Protein AF-Q97CF3-F1 (afdb_monomer)

Secondary structure (DSSP, 8-state):
--HHHHHHHHHHHHHHIIIIIHHHHHSS--EETTEEHHHHHHHHHHHHHHHHHHHHHHHHHTT-

pLDDT: mean 89.38, std 8.71, range [55.69, 96.25]

Radius of gyration: 14.72 Å; Cα contacts (8 Å, |Δi|>4): 36; chains: 1; bounding box: 28×14×44 Å

Mean predicted aligned error: 4.67 Å

Foldseek 3Di:
DPLVVVLVVLVCVVVCCVVPVLVVQVVDQDADPNHRSSVVSVVVCVVVVVVSVVVSVVSVVVVD

Solvent-accessible surface area (backbone atoms only — not comparable to full-atom values): 3721 Å² total; per-residue (Å²): 130,63,70,68,58,54,50,53,54,59,62,44,51,65,52,47,49,55,74,54,46,38,58,56,36,58,74,42,92,47,69,52,96,89,35,52,40,41,57,56,52,55,56,52,44,66,61,48,49,59,53,49,53,48,52,47,51,51,57,51,66,72,75,110

Sequence (64 aa):
MNSKYKKFLLLLIPYIAILVIAPLLNSIHILVLDMPLIMFWLFIWFFLTPIVTYMIYREDRRVN

Structure (mmCIF, N/CA/C/O backbone):
data_AF-Q97CF3-F1
#
_entry.id   AF-Q97CF3-F1
#
loop_
_atom_site.group_PDB
_atom_site.id
_atom_site.type_symbol
_atom_site.label_atom_id
_atom_site.label_alt_id
_atom_site.label_comp_id
_atom_site.label_asym_id
_atom_site.label_entity_id
_atom_site.label_seq_id
_atom_site.pdbx_PDB_ins_code
_atom_site.Cartn_x
_atom_site.Cartn_y
_atom_site.Cartn_z
_atom_site.occupancy
_atom_site.B_iso_or_equiv
_atom_site.auth_seq_id
_atom_site.auth_comp_id
_atom_site.auth_asym_id
_atom_site.auth_atom_id
_atom_site.pdbx_PDB_model_num
ATOM 1 N N . MET A 1 1 ? -0.034 -6.005 21.993 1.00 55.69 1 MET A N 1
ATOM 2 C CA . MET A 1 1 ? 0.075 -4.686 21.324 1.00 55.69 1 MET A CA 1
ATOM 3 C C . MET A 1 1 ? -1.173 -3.877 21.629 1.00 55.69 1 MET A C 1
ATOM 5 O O . MET A 1 1 ? -2.262 -4.363 21.344 1.00 55.69 1 MET A O 1
ATOM 9 N N . ASN A 1 2 ? -1.025 -2.703 22.248 1.00 65.94 2 ASN A N 1
ATOM 10 C CA . ASN A 1 2 ? -2.149 -1.830 22.606 1.00 65.94 2 ASN A CA 1
ATOM 11 C C . ASN A 1 2 ? -2.980 -1.499 21.348 1.00 65.94 2 ASN A C 1
ATOM 13 O O . ASN A 1 2 ? -2.399 -1.248 20.290 1.00 65.94 2 ASN A O 1
ATOM 17 N N . SER A 1 3 ? -4.312 -1.507 21.447 1.00 70.25 3 SER A N 1
ATOM 18 C CA . SER A 1 3 ? -5.221 -1.350 20.292 1.00 70.25 3 SER A CA 1
ATOM 19 C C . SER A 1 3 ? -4.929 -0.089 19.457 1.00 70.25 3 SER A C 1
ATOM 21 O O . SER A 1 3 ? -4.959 -0.117 18.225 1.00 70.25 3 SER A O 1
ATOM 23 N N . LYS A 1 4 ? -4.517 0.994 20.126 1.00 76.62 4 LYS A N 1
ATOM 24 C CA . LYS A 1 4 ? -4.116 2.261 19.497 1.00 76.62 4 LYS A CA 1
ATOM 25 C C . LYS A 1 4 ? -2.955 2.097 18.506 1.00 76.62 4 LYS A C 1
ATOM 27 O O . LYS A 1 4 ? -3.003 2.660 17.417 1.00 76.62 4 LYS A O 1
ATOM 32 N N . TYR A 1 5 ? -1.950 1.281 18.838 1.00 82.25 5 TYR A N 1
ATOM 33 C CA . TYR A 1 5 ? -0.791 1.059 17.962 1.00 82.25 5 TYR A CA 1
ATOM 34 C C . TYR A 1 5 ? -1.154 0.264 16.711 1.00 82.25 5 TYR A C 1
ATOM 36 O O . TYR A 1 5 ? -0.602 0.526 15.649 1.00 82.25 5 TYR A O 1
ATOM 44 N N . LYS A 1 6 ? -2.099 -0.682 16.813 1.00 84.25 6 LYS A N 1
ATOM 45 C CA . LYS A 1 6 ? -2.571 -1.434 15.643 1.00 84.25 6 LYS A CA 1
ATOM 46 C C . LYS A 1 6 ? -3.226 -0.495 14.633 1.00 84.25 6 LYS A C 1
ATOM 48 O O . LYS A 1 6 ? -2.811 -0.476 13.484 1.00 84.25 6 LYS A O 1
ATOM 53 N N . LYS A 1 7 ? -4.174 0.342 15.069 1.00 84.31 7 LYS A N 1
ATOM 54 C CA . LYS A 1 7 ? -4.841 1.321 14.189 1.00 84.31 7 LYS A CA 1
ATOM 55 C C . LYS A 1 7 ? -3.840 2.269 13.527 1.00 84.31 7 LYS A C 1
ATOM 57 O O . LYS A 1 7 ? -3.937 2.509 12.330 1.00 84.31 7 LYS A O 1
ATOM 62 N N . PHE A 1 8 ? -2.853 2.748 14.287 1.00 88.25 8 PHE A N 1
ATOM 63 C CA . PHE A 1 8 ? -1.800 3.615 13.759 1.00 88.25 8 PHE A CA 1
ATOM 64 C C . PHE A 1 8 ? -0.953 2.920 12.682 1.00 88.25 8 PHE A C 1
ATOM 66 O O . PHE A 1 8 ? -0.700 3.500 11.630 1.00 88.25 8 PHE A O 1
ATOM 73 N N . LEU A 1 9 ? -0.578 1.655 12.904 1.00 88.75 9 LEU A N 1
ATOM 74 C CA . LEU A 1 9 ? 0.151 0.866 11.912 1.00 88.75 9 LEU A CA 1
ATOM 75 C C . LEU A 1 9 ? -0.680 0.660 10.636 1.00 88.75 9 LEU A C 1
ATOM 77 O O . LEU A 1 9 ? -0.156 0.833 9.542 1.00 88.75 9 LEU A O 1
ATOM 81 N N . LEU A 1 10 ? -1.974 0.338 10.769 1.00 90.19 10 LEU A N 1
ATOM 82 C CA . LEU A 1 10 ? -2.866 0.166 9.618 1.00 90.19 10 LEU A CA 1
ATOM 83 C C . LEU A 1 10 ? -3.069 1.465 8.830 1.00 90.19 10 LEU A C 1
ATOM 85 O O . LEU A 1 10 ? -3.135 1.425 7.606 1.00 90.19 10 LEU A O 1
ATOM 89 N N . LEU A 1 11 ? -3.139 2.608 9.515 1.00 91.12 11 LEU A N 1
ATOM 90 C CA . LEU A 1 11 ? -3.231 3.915 8.869 1.00 91.12 11 LEU A CA 1
ATOM 91 C C . LEU A 1 11 ? -1.975 4.244 8.067 1.00 91.12 11 LEU A C 1
ATOM 93 O O . LEU A 1 11 ? -2.100 4.835 7.007 1.00 91.12 11 LEU A O 1
ATOM 97 N N . LEU A 1 12 ? -0.791 3.840 8.531 1.00 94.31 12 LEU A N 1
ATOM 98 C CA . LEU A 1 12 ? 0.488 4.086 7.854 1.00 94.31 12 LEU A CA 1
ATOM 99 C C . LEU A 1 12 ? 0.647 3.328 6.530 1.00 94.31 12 LEU A C 1
ATOM 101 O O . LEU A 1 12 ? 1.359 3.802 5.647 1.00 94.31 12 LEU A O 1
ATOM 105 N N . ILE A 1 13 ? -0.020 2.182 6.376 1.00 94.12 13 ILE A N 1
ATOM 106 C CA . ILE A 1 13 ? 0.073 1.310 5.194 1.00 94.12 13 ILE A CA 1
ATOM 107 C C . ILE A 1 13 ? -0.145 2.075 3.867 1.00 94.12 13 ILE A C 1
ATOM 109 O O . ILE A 1 13 ? 0.761 2.049 3.031 1.00 94.12 13 ILE A O 1
ATOM 113 N N . PRO A 1 14 ? -1.268 2.793 3.650 1.00 93.31 14 PRO A N 1
ATOM 114 C CA . PRO A 1 14 ? -1.489 3.553 2.418 1.00 93.31 14 PRO A CA 1
ATOM 115 C C . PRO A 1 14 ? -0.485 4.695 2.222 1.00 93.31 14 PRO A C 1
ATOM 117 O O . PRO A 1 14 ? -0.066 4.948 1.095 1.00 93.31 14 PRO A O 1
ATOM 120 N N . TYR A 1 15 ? -0.041 5.359 3.294 1.00 94.06 15 TYR A N 1
ATOM 121 C CA . TYR A 1 15 ? 0.944 6.438 3.170 1.00 94.06 15 TYR A CA 1
ATOM 122 C C . TYR A 1 15 ? 2.294 5.915 2.698 1.00 94.06 15 TYR A C 1
ATOM 124 O O . TYR A 1 15 ? 2.859 6.469 1.763 1.00 94.06 15 TYR A O 1
ATOM 132 N N . ILE A 1 16 ? 2.803 4.836 3.294 1.00 95.88 16 ILE A N 1
ATOM 133 C CA . ILE A 1 16 ? 4.082 4.238 2.883 1.00 95.88 16 ILE A CA 1
ATOM 134 C C . ILE A 1 16 ? 3.998 3.770 1.427 1.00 95.88 16 ILE A C 1
ATOM 136 O O . ILE A 1 16 ? 4.919 3.980 0.638 1.00 95.88 16 ILE A O 1
ATOM 140 N N . ALA A 1 17 ? 2.871 3.182 1.043 1.00 94.31 17 ALA A N 1
ATOM 141 C CA . ALA A 1 17 ? 2.681 2.673 -0.300 1.00 94.31 17 ALA A CA 1
ATOM 142 C C . ALA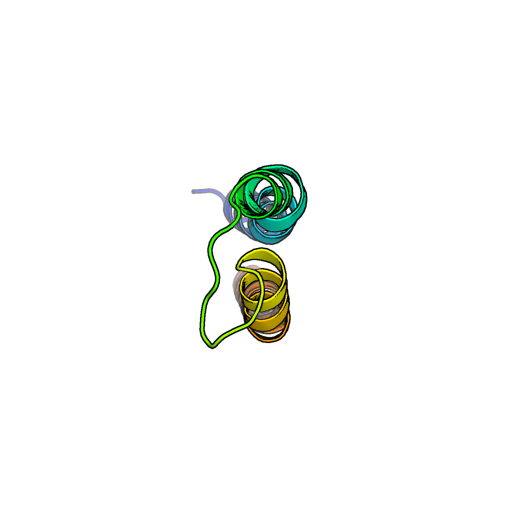 A 1 17 ? 2.676 3.737 -1.402 1.00 94.31 17 ALA A C 1
ATOM 144 O O . ALA A 1 17 ? 3.100 3.454 -2.524 1.00 94.31 17 ALA A O 1
ATOM 145 N N . ILE A 1 18 ? 2.223 4.950 -1.093 1.00 93.69 18 ILE A N 1
ATOM 146 C CA . ILE A 1 18 ? 2.214 6.061 -2.047 1.00 93.69 18 ILE A CA 1
ATOM 147 C C . ILE A 1 18 ? 3.476 6.920 -1.919 1.00 93.69 18 ILE A C 1
ATOM 149 O O . ILE A 1 18 ? 4.074 7.275 -2.925 1.00 93.69 18 ILE A O 1
ATOM 153 N N . LEU A 1 19 ? 3.923 7.236 -0.705 1.00 95.25 19 LEU A N 1
ATOM 154 C CA . LEU A 1 19 ? 5.053 8.146 -0.490 1.00 95.25 19 LEU A CA 1
ATOM 155 C C . LEU A 1 19 ? 6.414 7.486 -0.704 1.00 95.25 19 LEU A C 1
ATOM 157 O O . LEU A 1 19 ? 7.360 8.169 -1.078 1.00 95.25 19 LEU A O 1
ATOM 161 N N . VAL A 1 20 ? 6.529 6.180 -0.452 1.00 95.50 20 VAL A N 1
ATOM 162 C CA . VAL A 1 20 ? 7.806 5.457 -0.543 1.00 95.50 20 VAL A CA 1
ATOM 163 C C . VAL A 1 20 ? 7.794 4.493 -1.719 1.00 95.50 20 VAL A C 1
ATOM 165 O O . VAL A 1 20 ? 8.694 4.522 -2.552 1.00 95.50 20 VAL A O 1
ATOM 168 N N . ILE A 1 21 ? 6.766 3.647 -1.814 1.00 94.38 21 ILE A N 1
ATOM 169 C CA . ILE A 1 21 ? 6.760 2.569 -2.809 1.00 94.38 21 ILE A CA 1
ATOM 170 C C . ILE A 1 21 ? 6.446 3.109 -4.209 1.00 94.38 21 ILE A C 1
ATOM 172 O O . ILE A 1 21 ? 7.152 2.773 -5.153 1.00 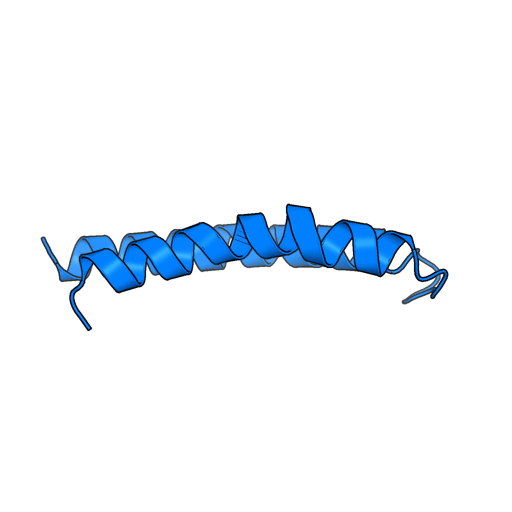94.38 21 ILE A O 1
ATOM 176 N N . ALA A 1 22 ? 5.448 3.983 -4.363 1.00 93.12 22 ALA A N 1
ATOM 177 C CA . ALA A 1 22 ? 5.092 4.530 -5.673 1.00 93.12 22 ALA A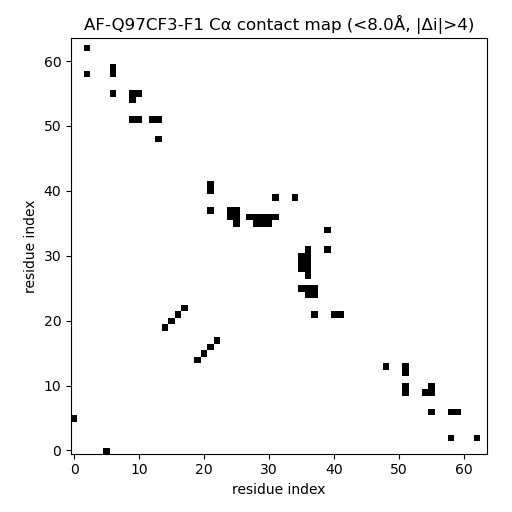 CA 1
ATOM 178 C C . ALA A 1 22 ? 6.255 5.244 -6.403 1.00 93.12 22 ALA A C 1
ATOM 180 O O . ALA A 1 22 ? 6.481 4.913 -7.567 1.00 93.12 22 ALA A O 1
ATOM 181 N N . PRO A 1 23 ? 7.044 6.154 -5.789 1.00 92.00 23 PRO A N 1
ATOM 182 C CA . PRO A 1 23 ? 8.184 6.754 -6.484 1.00 92.00 23 PRO A CA 1
ATOM 183 C C . PRO A 1 23 ? 9.259 5.722 -6.834 1.00 92.00 23 PRO A C 1
ATOM 185 O O . PRO A 1 23 ? 9.818 5.787 -7.926 1.00 92.00 23 PRO A O 1
ATOM 188 N N . LEU A 1 24 ? 9.494 4.730 -5.969 1.00 93.44 24 LEU A N 1
ATOM 189 C CA . LEU A 1 24 ? 10.447 3.655 -6.241 1.00 93.44 24 LEU A CA 1
ATOM 190 C C . LEU A 1 24 ? 10.022 2.821 -7.458 1.00 93.44 24 LEU A C 1
ATOM 192 O O . LEU A 1 24 ? 10.841 2.527 -8.322 1.00 93.44 24 LEU A O 1
ATOM 196 N N . LEU A 1 25 ? 8.732 2.493 -7.562 1.00 93.12 25 LEU A N 1
ATOM 197 C CA . LEU A 1 25 ? 8.170 1.788 -8.715 1.00 93.12 25 LEU A CA 1
ATOM 198 C C . LEU A 1 25 ? 8.141 2.655 -9.976 1.00 93.12 25 LEU A C 1
ATOM 200 O O . LEU A 1 25 ? 8.273 2.123 -11.070 1.00 93.12 25 LEU A O 1
ATOM 204 N N . ASN A 1 26 ? 7.993 3.974 -9.840 1.00 91.81 26 ASN A N 1
ATOM 205 C CA . ASN A 1 26 ? 8.041 4.899 -10.970 1.00 91.81 26 ASN A CA 1
ATOM 206 C C . ASN A 1 26 ? 9.458 5.052 -11.546 1.00 91.81 26 ASN A C 1
ATOM 208 O O . ASN A 1 26 ? 9.615 5.240 -12.747 1.00 91.81 26 ASN A O 1
ATOM 212 N N . SER A 1 27 ? 10.495 4.944 -10.710 1.00 90.75 27 SER A N 1
ATOM 213 C CA . SER A 1 27 ? 11.892 4.909 -11.169 1.00 90.75 27 SER A CA 1
ATOM 214 C C . SER A 1 27 ? 12.250 3.618 -11.911 1.00 90.75 27 SER A C 1
ATOM 216 O O . SER A 1 27 ? 13.270 3.559 -12.596 1.00 90.75 27 SER A O 1
ATOM 218 N N . ILE A 1 28 ? 11.430 2.576 -11.779 1.00 90.00 28 ILE A N 1
ATOM 219 C CA . ILE A 1 28 ? 11.636 1.280 -12.411 1.00 90.00 28 ILE A CA 1
ATOM 220 C C . ILE A 1 28 ? 10.808 1.236 -13.704 1.00 90.00 28 ILE A C 1
ATOM 222 O O . ILE A 1 28 ? 9.587 1.104 -13.677 1.00 90.00 28 ILE A O 1
ATOM 226 N N . HIS A 1 29 ? 11.469 1.303 -14.862 1.00 84.81 29 HIS A N 1
ATOM 227 C CA . HIS A 1 29 ? 10.830 1.247 -16.188 1.00 84.81 29 HIS A CA 1
ATOM 228 C C . HIS A 1 29 ? 10.430 -0.180 -16.605 1.00 84.81 29 HIS A C 1
ATOM 230 O O . HIS A 1 29 ? 10.730 -0.630 -17.709 1.00 84.81 29 HIS A O 1
ATOM 236 N N . ILE A 1 30 ? 9.782 -0.918 -15.705 1.00 90.50 30 ILE A N 1
ATOM 237 C CA . ILE A 1 30 ? 9.255 -2.253 -15.993 1.00 90.50 30 ILE A CA 1
ATOM 238 C C . ILE A 1 30 ? 7.813 -2.124 -16.480 1.00 90.50 30 ILE A C 1
ATOM 240 O O . ILE A 1 30 ? 7.005 -1.389 -15.903 1.00 90.50 30 ILE A O 1
ATOM 244 N N . LEU A 1 31 ? 7.497 -2.874 -17.533 1.00 93.12 31 LEU A N 1
ATOM 245 C CA . LEU A 1 31 ? 6.141 -3.043 -18.036 1.00 93.12 31 LEU A CA 1
ATOM 246 C C . LEU A 1 31 ? 5.539 -4.333 -17.467 1.00 93.12 31 LEU A C 1
ATOM 248 O O . LEU A 1 31 ? 6.164 -5.392 -17.502 1.00 93.12 31 LEU A O 1
ATOM 252 N N . VAL A 1 32 ? 4.320 -4.238 -16.948 1.00 93.38 32 VAL A N 1
ATOM 253 C CA . VAL A 1 32 ? 3.490 -5.363 -16.502 1.00 93.38 32 VAL A CA 1
ATOM 254 C C . VAL A 1 32 ? 2.209 -5.309 -17.318 1.00 93.38 32 VAL A C 1
ATOM 256 O O . VAL A 1 32 ? 1.555 -4.277 -17.294 1.00 93.38 32 VAL A O 1
ATOM 259 N N . LEU A 1 33 ? 1.827 -6.384 -18.020 1.00 91.31 33 LEU A N 1
ATOM 260 C CA . LEU A 1 33 ? 0.630 -6.387 -18.890 1.00 91.31 33 LEU A CA 1
ATOM 261 C C . LEU A 1 33 ? 0.630 -5.212 -19.895 1.00 91.31 33 LEU A C 1
ATOM 263 O O . LEU A 1 33 ? -0.389 -4.553 -20.081 1.00 91.31 33 LEU A O 1
ATOM 267 N N . ASP A 1 34 ? 1.799 -4.900 -20.463 1.00 91.69 34 ASP A N 1
ATOM 268 C CA . ASP A 1 34 ? 2.026 -3.764 -21.373 1.00 91.69 34 ASP A CA 1
ATOM 269 C C . ASP A 1 34 ? 1.733 -2.365 -20.791 1.00 91.69 34 ASP A C 1
ATOM 271 O O . ASP A 1 34 ? 1.748 -1.371 -21.516 1.00 91.69 34 ASP A O 1
ATOM 275 N N . MET A 1 35 ? 1.541 -2.246 -19.473 1.00 92.88 35 MET A N 1
ATOM 276 C CA . MET A 1 35 ? 1.423 -0.964 -18.771 1.00 92.88 35 MET A CA 1
ATOM 277 C C . MET A 1 35 ? 2.604 -0.719 -17.821 1.00 92.88 35 MET A C 1
ATOM 279 O O . MET A 1 35 ? 3.205 -1.668 -17.311 1.00 92.88 35 MET A O 1
ATOM 283 N N . PRO A 1 36 ? 2.943 0.550 -17.530 1.00 93.25 36 PRO A N 1
ATOM 284 C CA . PRO A 1 36 ? 3.944 0.882 -16.523 1.00 93.25 36 PRO A CA 1
ATOM 285 C C . PRO A 1 36 ? 3.624 0.247 -15.165 1.00 93.25 36 PRO A C 1
ATOM 287 O O . PRO A 1 36 ? 2.486 0.308 -14.695 1.00 93.25 36 PRO A O 1
ATOM 290 N N . LEU A 1 37 ? 4.643 -0.289 -14.489 1.00 93.69 37 LEU A N 1
ATOM 291 C CA . LEU A 1 37 ? 4.520 -0.889 -13.154 1.00 93.69 37 LEU A CA 1
ATOM 292 C C . LEU A 1 37 ? 3.809 0.034 -12.149 1.00 93.69 37 LEU A C 1
ATOM 294 O O . LEU A 1 37 ? 3.011 -0.427 -11.334 1.00 93.69 37 LEU A O 1
ATOM 298 N N . ILE A 1 38 ? 4.047 1.345 -12.244 1.00 94.00 38 ILE A N 1
ATOM 299 C CA . ILE A 1 38 ? 3.374 2.353 -11.421 1.00 94.00 38 ILE A CA 1
ATOM 300 C C . ILE A 1 38 ? 1.854 2.393 -11.642 1.00 94.00 38 ILE A C 1
ATOM 302 O O . ILE A 1 38 ? 1.103 2.489 -10.673 1.00 94.00 38 ILE A O 1
ATOM 306 N N . MET A 1 39 ? 1.373 2.259 -12.884 1.00 92.94 39 MET A N 1
ATOM 307 C CA . MET A 1 39 ? -0.067 2.198 -13.171 1.00 92.94 39 MET A CA 1
ATOM 308 C C . MET A 1 39 ? -0.681 0.935 -12.577 1.00 92.94 39 MET A C 1
ATOM 310 O O . MET A 1 39 ? -1.719 1.010 -11.921 1.00 92.94 39 MET A O 1
ATOM 314 N N . PHE A 1 40 ? -0.013 -0.207 -12.743 1.00 94.25 40 PHE A N 1
ATOM 315 C CA . PHE A 1 40 ? -0.475 -1.465 -12.164 1.00 94.25 40 PHE A CA 1
ATOM 316 C C . PHE A 1 40 ? -0.547 -1.401 -10.632 1.00 94.25 40 PHE A C 1
ATOM 318 O O . PHE A 1 40 ? -1.533 -1.827 -10.031 1.00 94.25 40 PHE A O 1
ATOM 325 N N . TRP A 1 41 ? 0.461 -0.802 -9.995 1.00 94.19 41 TRP A N 1
ATOM 326 C CA . TRP A 1 41 ? 0.483 -0.581 -8.552 1.00 94.19 41 TRP A CA 1
ATOM 327 C C . TRP A 1 41 ? -0.700 0.266 -8.083 1.00 94.19 41 TRP A C 1
ATOM 329 O O . TRP A 1 41 ? -1.439 -0.149 -7.191 1.00 94.19 41 TRP A O 1
ATOM 339 N N . LEU A 1 42 ? -0.924 1.425 -8.706 1.00 93.75 42 LEU A N 1
ATOM 340 C CA . LEU A 1 42 ? -2.040 2.309 -8.362 1.00 93.75 42 LEU A CA 1
ATOM 341 C C . LEU A 1 42 ? -3.401 1.625 -8.567 1.00 93.75 42 LEU A C 1
ATOM 343 O O . LEU A 1 42 ? -4.302 1.794 -7.746 1.00 93.75 42 LEU A O 1
ATOM 347 N N . PHE A 1 43 ? -3.537 0.804 -9.611 1.00 94.69 43 PHE A N 1
ATOM 348 C CA . PHE A 1 43 ? -4.743 0.016 -9.851 1.00 94.69 43 PHE A CA 1
ATOM 349 C C . PHE A 1 43 ? -4.996 -1.016 -8.745 1.00 94.69 43 PHE A C 1
ATOM 351 O O . PHE A 1 43 ? -6.114 -1.127 -8.253 1.00 94.69 43 PHE A O 1
ATOM 358 N N . ILE A 1 44 ? -3.967 -1.729 -8.280 1.00 95.12 44 ILE A N 1
ATOM 359 C CA . ILE A 1 44 ? -4.097 -2.636 -7.127 1.00 95.12 44 ILE A CA 1
ATOM 360 C C . ILE A 1 44 ? -4.547 -1.861 -5.877 1.00 95.12 44 ILE A C 1
ATOM 362 O O . ILE A 1 44 ? -5.401 -2.334 -5.119 1.00 95.12 44 ILE A O 1
ATOM 366 N N . TRP A 1 45 ? -4.024 -0.650 -5.675 1.00 94.81 45 TRP A N 1
ATOM 367 C CA . TRP A 1 45 ? -4.384 0.199 -4.537 1.00 94.81 45 TRP A CA 1
ATOM 368 C C . TRP A 1 45 ? -5.845 0.628 -4.507 1.00 94.81 45 TRP A C 1
ATOM 370 O O . TRP A 1 45 ? -6.388 0.825 -3.417 1.00 94.81 45 TRP A O 1
ATOM 380 N N . PHE A 1 46 ? -6.511 0.685 -5.659 1.00 94.69 46 PHE A N 1
ATOM 381 C CA . PHE A 1 46 ? -7.955 0.897 -5.724 1.00 94.69 46 PHE A CA 1
ATOM 382 C C . PHE A 1 46 ? -8.727 -0.158 -4.915 1.00 94.69 46 PHE A C 1
ATOM 384 O O . PHE A 1 46 ? -9.661 0.181 -4.192 1.00 94.69 46 PHE A O 1
ATOM 391 N N . PHE A 1 47 ? -8.293 -1.422 -4.961 1.00 96.25 47 PHE A N 1
ATOM 392 C CA . PHE A 1 47 ? -8.905 -2.516 -4.201 1.00 96.25 47 PHE A CA 1
ATOM 393 C C . PHE A 1 47 ? -8.342 -2.642 -2.784 1.00 96.25 47 PHE A C 1
ATOM 395 O O . PHE A 1 47 ? -9.082 -2.953 -1.851 1.00 96.25 47 PHE A O 1
ATOM 402 N N . LEU A 1 48 ? -7.045 -2.382 -2.586 1.00 95.06 48 LEU A N 1
ATOM 403 C CA . LEU A 1 48 ? -6.433 -2.469 -1.255 1.00 95.06 48 LEU A CA 1
ATOM 404 C C . LEU A 1 48 ? -6.933 -1.382 -0.300 1.00 95.06 48 LEU A C 1
ATOM 406 O O . LEU A 1 48 ? -7.067 -1.646 0.891 1.00 95.06 48 LEU A O 1
ATOM 410 N N . THR A 1 49 ? -7.244 -0.182 -0.790 1.00 93.88 49 THR A N 1
ATOM 411 C CA . THR A 1 49 ? -7.711 0.933 0.051 1.00 93.88 49 THR A CA 1
ATOM 412 C C . THR A 1 49 ? -8.974 0.585 0.850 1.00 93.88 49 THR A C 1
ATOM 414 O O . THR A 1 49 ? -8.915 0.65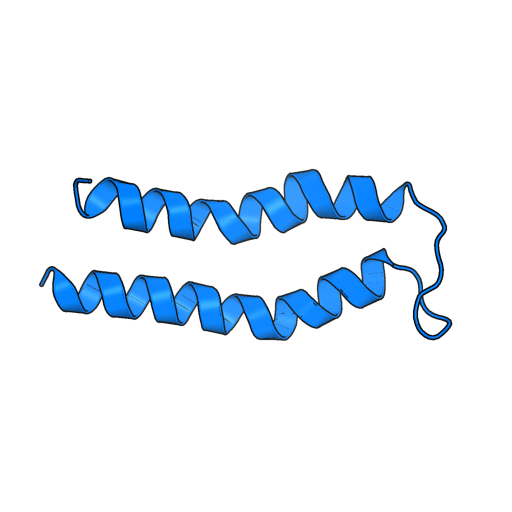8 2.080 1.00 93.88 49 THR A O 1
ATOM 417 N N . PRO A 1 50 ? -10.092 0.133 0.240 1.00 95.31 50 PRO A N 1
ATOM 418 C CA . PRO A 1 50 ? -11.272 -0.264 1.005 1.00 95.31 50 PRO A CA 1
ATOM 419 C C . PRO A 1 50 ? -10.998 -1.460 1.925 1.00 95.31 50 PRO A C 1
ATOM 421 O O . PRO A 1 50 ? -11.575 -1.527 3.007 1.00 95.31 50 PRO A O 1
ATOM 424 N N . ILE A 1 51 ? -10.085 -2.368 1.559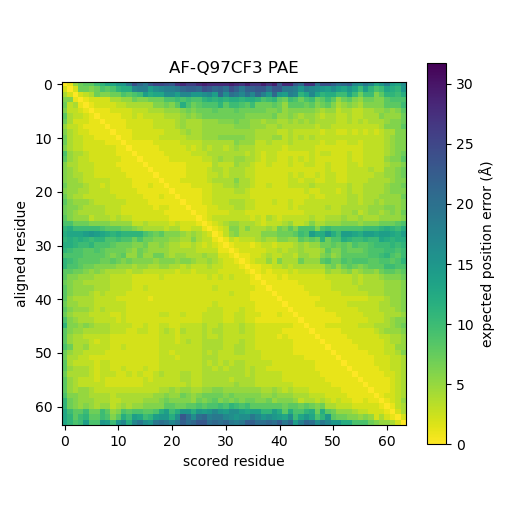 1.00 96.06 51 ILE A N 1
ATOM 425 C CA . ILE A 1 51 ? -9.669 -3.487 2.417 1.00 96.06 51 ILE A CA 1
ATOM 426 C C . ILE A 1 51 ? -8.961 -2.972 3.682 1.00 96.06 51 ILE A C 1
ATOM 428 O O . ILE A 1 51 ? -9.290 -3.398 4.791 1.00 96.06 51 ILE A O 1
ATOM 432 N N . VAL A 1 52 ? -8.025 -2.030 3.545 1.00 94.00 52 VAL A N 1
ATOM 433 C CA . VAL A 1 52 ? -7.334 -1.401 4.681 1.00 94.00 52 VAL A CA 1
ATOM 434 C C . VAL A 1 52 ? -8.324 -0.623 5.548 1.00 94.00 52 VAL A C 1
ATOM 436 O O . VAL A 1 52 ? -8.336 -0.799 6.767 1.00 94.00 52 VAL A O 1
ATOM 439 N N . THR A 1 53 ? -9.207 0.175 4.942 1.00 93.44 53 THR A N 1
ATOM 440 C CA . THR A 1 53 ? -10.251 0.913 5.667 1.00 93.44 53 THR A CA 1
ATOM 441 C C . THR A 1 53 ? -11.191 -0.030 6.416 1.00 93.44 53 THR A C 1
ATOM 443 O O . THR A 1 53 ? -11.508 0.213 7.579 1.00 93.44 53 THR A O 1
ATOM 446 N N . TYR A 1 54 ? -11.588 -1.144 5.799 1.00 94.19 54 TYR A N 1
ATOM 447 C CA . TYR A 1 54 ? -12.408 -2.166 6.441 1.00 94.19 54 TYR A CA 1
ATOM 448 C C . TYR A 1 54 ? -11.696 -2.805 7.637 1.00 94.19 54 TYR A C 1
ATOM 450 O O . TYR A 1 54 ? -12.302 -2.985 8.694 1.00 94.19 54 TYR A O 1
ATOM 458 N N . MET A 1 55 ? -10.401 -3.108 7.516 1.00 91.38 55 MET A N 1
ATOM 459 C CA . MET A 1 55 ? -9.616 -3.622 8.638 1.00 91.38 55 MET A CA 1
ATOM 460 C C . MET A 1 55 ? -9.529 -2.614 9.792 1.00 91.38 55 MET A C 1
ATOM 462 O O . MET A 1 55 ? -9.681 -3.008 10.949 1.00 91.38 55 MET A O 1
ATOM 466 N N . ILE A 1 56 ? -9.350 -1.321 9.497 1.00 91.25 56 ILE A N 1
ATOM 467 C CA . ILE A 1 56 ? -9.368 -0.255 10.511 1.00 91.25 56 ILE A CA 1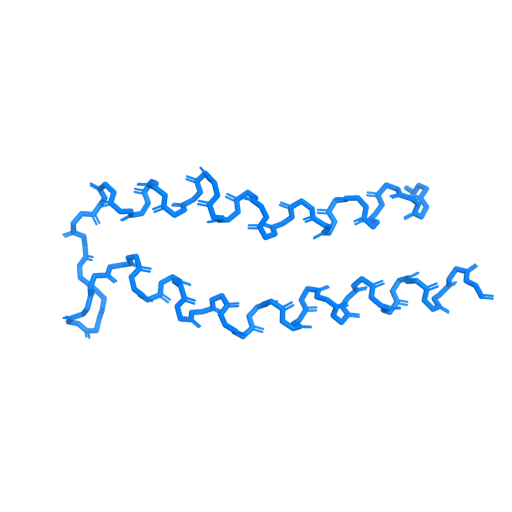
ATOM 468 C C . ILE A 1 56 ? -10.735 -0.202 11.199 1.00 91.25 56 ILE A C 1
ATOM 470 O O . ILE A 1 56 ? -10.796 -0.214 12.427 1.00 91.25 56 ILE A O 1
ATOM 474 N N . TYR A 1 57 ? -11.825 -0.207 10.426 1.00 90.75 57 TYR A N 1
ATOM 475 C CA . TYR A 1 57 ? -13.191 -0.193 10.953 1.00 90.75 57 TYR A CA 1
ATOM 476 C C . TYR A 1 57 ? -13.483 -1.407 11.842 1.00 90.75 57 TYR A C 1
ATOM 478 O O . TYR A 1 57 ? -14.049 -1.278 12.926 1.00 90.75 57 TYR A O 1
ATOM 486 N N . ARG A 1 58 ? -13.056 -2.599 11.419 1.00 89.44 58 ARG A N 1
ATOM 487 C CA . ARG A 1 58 ? -13.223 -3.832 12.193 1.00 89.44 58 ARG A CA 1
ATOM 488 C C . ARG A 1 58 ? -12.481 -3.774 13.525 1.00 89.44 58 ARG A C 1
ATOM 490 O O . ARG A 1 58 ? -13.024 -4.207 14.538 1.00 89.44 58 ARG A O 1
ATOM 497 N N . GLU A 1 59 ? -11.249 -3.272 13.536 1.00 86.62 59 GLU A N 1
ATOM 498 C CA . GLU A 1 59 ? -10.484 -3.117 14.776 1.00 86.62 59 GLU A CA 1
ATOM 499 C C . GLU A 1 59 ? -11.038 -1.982 15.649 1.00 86.62 59 GLU A C 1
ATOM 501 O O . GLU A 1 59 ? -10.946 -2.058 16.871 1.00 86.62 59 GLU A O 1
ATOM 506 N N . ASP A 1 60 ? -11.662 -0.959 15.062 1.00 85.31 60 ASP A N 1
ATOM 507 C CA . ASP A 1 60 ? -12.387 0.073 15.805 1.00 85.31 6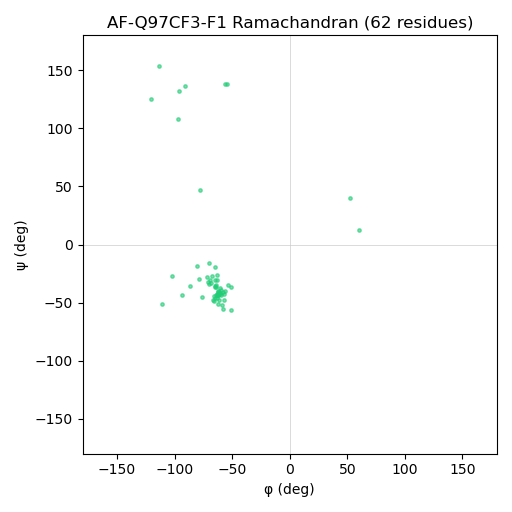0 ASP A CA 1
ATOM 508 C C . ASP A 1 60 ? -13.618 -0.494 16.522 1.00 85.31 60 ASP A C 1
A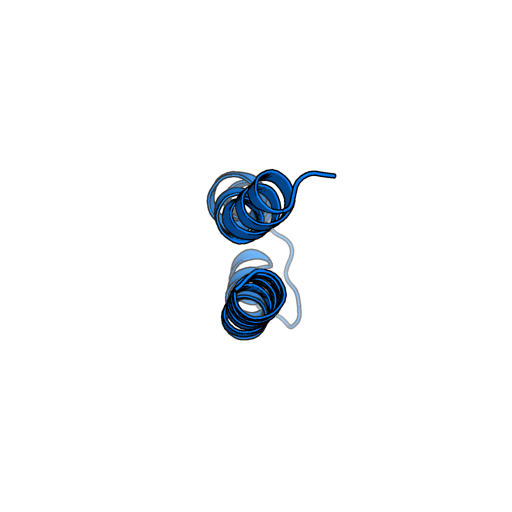TOM 510 O O . ASP A 1 60 ? -13.747 -0.343 17.736 1.00 85.31 60 ASP A O 1
ATOM 514 N N . ARG A 1 61 ? -14.436 -1.274 15.805 1.00 84.50 61 ARG A N 1
ATOM 515 C CA . ARG A 1 61 ? -15.619 -1.975 16.334 1.00 84.50 61 ARG A CA 1
ATOM 516 C C . ARG A 1 61 ? -15.307 -3.059 17.364 1.00 84.50 61 ARG A C 1
ATOM 518 O O . ARG A 1 61 ? -16.206 -3.479 18.072 1.00 84.50 61 ARG A O 1
ATOM 525 N N . ARG A 1 62 ? -14.074 -3.568 17.419 1.00 75.00 62 ARG A N 1
ATOM 526 C CA . ARG A 1 62 ? -13.647 -4.561 18.424 1.00 75.00 62 ARG A CA 1
ATOM 527 C C . ARG A 1 62 ? -13.292 -3.950 19.776 1.00 75.00 62 ARG A C 1
ATOM 529 O O . ARG A 1 62 ? -13.144 -4.687 20.744 1.00 75.00 62 ARG A O 1
ATOM 536 N N . VAL A 1 63 ? -13.028 -2.649 19.804 1.00 71.06 63 VAL A N 1
ATOM 537 C CA . VAL A 1 63 ? -12.481 -1.942 20.971 1.00 71.06 63 VAL A CA 1
ATOM 538 C C . VAL A 1 63 ? -13.562 -1.160 21.706 1.00 71.06 63 VAL A C 1
ATOM 540 O O . VAL A 1 63 ? -13.407 -0.920 22.900 1.00 71.06 63 VAL A O 1
ATOM 543 N N . ASN A 1 64 ? -14.602 -0.755 20.980 1.00 57.09 64 ASN A N 1
ATOM 544 C CA . ASN A 1 64 ? -15.798 -0.089 21.482 1.00 57.09 64 ASN A CA 1
ATOM 545 C C . ASN A 1 6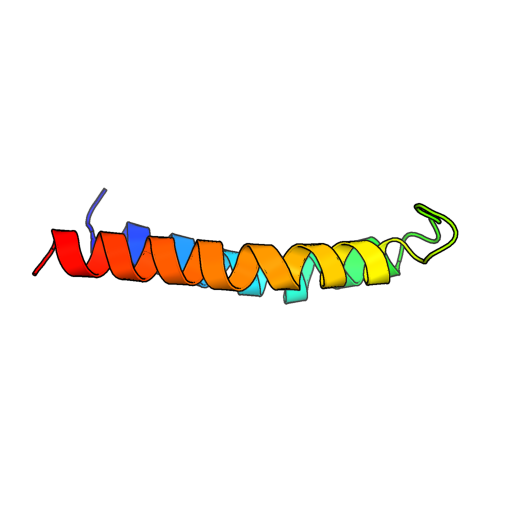4 ? -16.900 -1.125 21.713 1.00 57.09 64 ASN A C 1
ATOM 547 O O . ASN A 1 64 ? -17.576 -1.049 22.757 1.00 57.09 64 ASN A O 1
#

InterPro domains:
  IPR021741 Protein of unknown function DUF3311 [PF11755] (10-62)

Organism: Thermoplasma volcanium (strain ATCC 51530 / DSM 4299 / JCM 9571 / NBRC 15438 / GSS1) (NCBI:txid273116)